Protein AF-A0A150MBW3-F1 (afdb_monomer_lite)

Foldseek 3Di:
DDDFDWDWDWDDDPPDIDIDTDRADFKDKDKFKDLDPVVRVVVVVVVQVVCVVSQKHWPDKDKDWDQDPVRGIMIMMMTMIGHDD

Radius of gyration: 19.09 Å; chains: 1; bounding box: 58×24×42 Å

Structure (mmCIF, N/CA/C/O backbone):
data_AF-A0A150MBW3-F1
#
_entry.id   AF-A0A150MBW3-F1
#
loop_
_atom_site.group_PDB
_atom_site.id
_atom_site.type_symbol
_atom_site.label_atom_id
_atom_site.label_alt_id
_atom_site.label_comp_id
_atom_site.label_asym_id
_atom_site.label_entity_id
_atom_site.label_seq_id
_atom_site.pdbx_PDB_ins_code
_atom_site.Cartn_x
_atom_site.Cartn_y
_atom_site.Cartn_z
_atom_site.occupancy
_atom_site.B_iso_or_equiv
_atom_site.auth_seq_id
_atom_site.auth_comp_id
_atom_site.auth_asym_id
_atom_site.auth_atom_id
_atom_site.pdbx_PDB_model_num
ATOM 1 N N . MET A 1 1 ? -6.626 -18.294 11.761 1.00 38.22 1 MET A N 1
ATOM 2 C CA . MET A 1 1 ? -7.962 -17.855 11.319 1.00 38.22 1 MET A CA 1
ATOM 3 C C . MET A 1 1 ? -8.649 -17.316 12.557 1.00 38.22 1 MET A C 1
ATOM 5 O O . MET A 1 1 ? -9.121 -18.105 13.362 1.00 38.22 1 MET A O 1
ATOM 9 N N . GLU A 1 2 ? -8.520 -16.013 12.802 1.00 42.00 2 GLU A N 1
ATOM 10 C CA . GLU A 1 2 ? -9.149 -15.344 13.948 1.00 42.00 2 GLU A CA 1
ATOM 11 C C . GLU A 1 2 ? -10.584 -14.982 13.544 1.00 42.00 2 GLU A C 1
ATOM 13 O O . GLU A 1 2 ? -10.822 -14.588 12.402 1.00 42.00 2 GLU A O 1
ATOM 18 N N . ALA A 1 3 ? -11.545 -15.241 14.431 1.00 48.03 3 ALA A N 1
ATOM 19 C CA . ALA A 1 3 ? -12.954 -14.967 14.191 1.00 48.03 3 ALA A CA 1
ATOM 20 C 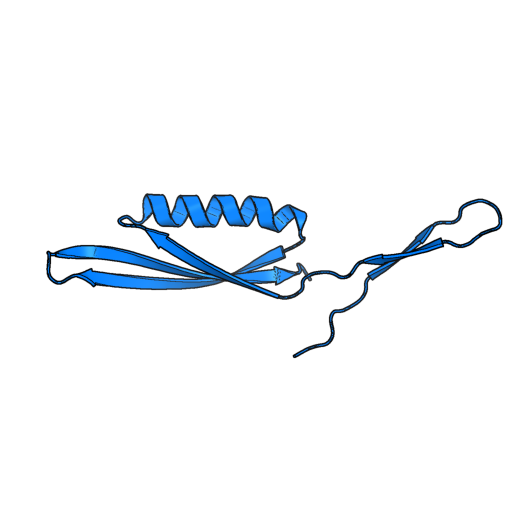C . ALA A 1 3 ? -13.161 -13.448 14.116 1.00 48.03 3 ALA A C 1
ATOM 22 O O . ALA A 1 3 ? -12.786 -12.748 15.055 1.00 48.03 3 ALA A O 1
ATOM 23 N N . GLY A 1 4 ? -13.735 -12.963 13.010 1.00 50.25 4 GLY A N 1
ATOM 24 C CA . GLY A 1 4 ? -14.017 -11.542 12.802 1.00 50.25 4 GLY A CA 1
ATOM 25 C C . GLY A 1 4 ? -14.777 -10.943 13.984 1.00 50.25 4 GLY A C 1
ATOM 26 O O . GLY A 1 4 ? -15.728 -11.531 14.507 1.00 50.25 4 GLY A O 1
ATOM 27 N N . LYS A 1 5 ? -14.314 -9.790 14.464 1.00 55.12 5 LYS A N 1
ATOM 28 C CA . LYS A 1 5 ? -14.891 -9.107 15.615 1.00 55.12 5 LYS A CA 1
ATOM 29 C C . LYS A 1 5 ? -16.115 -8.303 15.175 1.00 55.12 5 LYS A C 1
ATOM 31 O O . LYS A 1 5 ? -16.006 -7.282 14.503 1.00 55.12 5 LYS A O 1
ATOM 36 N N . PHE A 1 6 ? -17.297 -8.749 15.594 1.00 59.88 6 PHE A N 1
ATOM 37 C CA . PHE A 1 6 ? -18.564 -8.102 15.250 1.00 59.88 6 PHE A CA 1
ATOM 38 C C . PHE A 1 6 ? -18.743 -6.773 15.993 1.00 59.88 6 PHE A C 1
ATOM 40 O O . PHE A 1 6 ? -18.760 -6.733 17.227 1.00 59.88 6 PHE A O 1
ATOM 47 N N . ALA A 1 7 ? -18.957 -5.685 15.253 1.00 62.56 7 ALA A N 1
ATOM 48 C CA . ALA A 1 7 ? -19.467 -4.445 15.826 1.00 62.56 7 ALA A CA 1
ATOM 49 C C . ALA A 1 7 ? -21.003 -4.497 15.821 1.00 62.56 7 ALA A C 1
ATOM 51 O O . ALA A 1 7 ? -21.624 -4.645 14.769 1.00 62.56 7 ALA A O 1
ATOM 52 N N . THR A 1 8 ? -21.623 -4.398 17.001 1.00 55.38 8 THR A N 1
ATOM 53 C CA . THR A 1 8 ? -23.088 -4.365 17.133 1.00 55.38 8 THR A CA 1
ATOM 54 C C . THR A 1 8 ? -23.533 -2.935 17.394 1.00 55.38 8 THR A C 1
ATOM 56 O O . THR A 1 8 ? -23.165 -2.352 18.416 1.00 55.38 8 THR A O 1
ATOM 59 N N . LEU A 1 9 ? -24.324 -2.369 16.482 1.00 65.94 9 LEU A N 1
ATOM 60 C CA . LEU A 1 9 ? -24.947 -1.061 16.665 1.00 65.94 9 LEU A CA 1
ATOM 61 C C . LEU A 1 9 ? -26.435 -1.258 16.972 1.00 65.94 9 LEU A C 1
ATOM 63 O O . LEU A 1 9 ? -27.150 -1.915 16.214 1.00 65.94 9 LEU A O 1
ATOM 67 N N . SER A 1 10 ? -26.898 -0.677 18.080 1.00 62.28 10 SER A N 1
ATOM 68 C CA . SER A 1 10 ? -28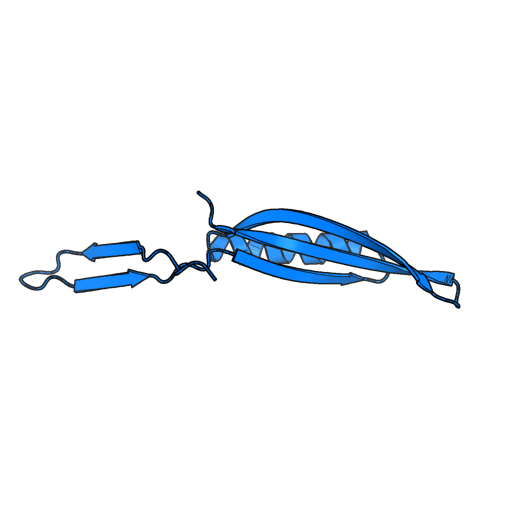.308 -0.706 18.474 1.00 62.28 10 SER A CA 1
ATOM 69 C C . SER A 1 10 ? -28.928 0.670 18.263 1.00 62.28 10 SER A C 1
ATOM 71 O O . SER A 1 10 ? -28.449 1.665 18.812 1.00 62.28 10 SER A O 1
ATOM 73 N N . MET A 1 11 ? -29.990 0.733 17.461 1.00 63.47 11 MET A N 1
ATOM 74 C CA . MET A 1 11 ? -30.751 1.960 17.219 1.00 63.47 11 MET A CA 1
ATOM 75 C C . MET A 1 11 ? -32.154 1.807 17.810 1.00 63.47 11 MET A C 1
ATOM 77 O O . MET A 1 11 ? -32.851 0.831 17.532 1.00 63.47 11 MET A O 1
ATOM 81 N N . LYS A 1 12 ? -32.590 2.776 18.626 1.00 56.62 12 LYS A N 1
ATOM 82 C CA . LYS A 1 12 ? -33.961 2.816 19.156 1.00 56.62 12 LYS A CA 1
ATOM 83 C C . LYS A 1 12 ? -34.894 3.473 18.138 1.00 56.62 12 LYS A C 1
ATOM 85 O O . LYS A 1 12 ? -35.002 4.695 18.100 1.00 56.62 12 LYS A O 1
ATOM 90 N N . GLY A 1 13 ? -35.576 2.653 17.342 1.00 52.41 13 GLY A N 1
ATOM 91 C CA . GLY A 1 13 ? -36.848 3.018 16.716 1.00 52.41 13 GLY A CA 1
ATOM 92 C C . GLY A 1 13 ? -37.986 2.739 17.699 1.00 52.41 13 GLY A C 1
ATOM 93 O O . GLY A 1 13 ? -37.848 1.880 18.563 1.00 52.41 13 GLY A O 1
ATOM 94 N N . GLY A 1 14 ? -39.088 3.490 17.639 1.00 61.75 14 GLY A N 1
ATOM 95 C CA . GLY A 1 14 ? -40.225 3.314 18.550 1.00 61.75 14 GLY A CA 1
ATOM 96 C C . GLY A 1 14 ? -40.617 1.841 18.732 1.00 61.75 14 GLY A C 1
ATOM 97 O O . GLY A 1 14 ? -40.871 1.141 17.762 1.00 61.75 14 GLY A O 1
ATOM 98 N N . LYS A 1 15 ? -40.654 1.399 19.994 1.00 63.91 15 LYS A N 1
ATOM 99 C CA . LYS A 1 15 ? -41.032 0.061 20.492 1.00 63.91 15 LYS A CA 1
ATOM 100 C C . LYS A 1 15 ? -40.174 -1.145 20.066 1.00 63.91 15 LYS A C 1
ATOM 102 O O . LYS A 1 15 ? -40.065 -2.056 20.882 1.00 63.91 15 LYS A O 1
ATOM 107 N N . ASP A 1 16 ? -39.495 -1.115 18.921 1.00 60.78 16 ASP A N 1
ATOM 108 C CA . ASP A 1 16 ? -38.706 -2.246 18.413 1.00 60.78 16 ASP A CA 1
ATOM 109 C C . ASP A 1 16 ? -37.199 -1.937 18.362 1.00 60.78 16 ASP A C 1
ATOM 111 O O . ASP A 1 16 ? -36.753 -0.914 17.837 1.00 60.78 16 ASP A O 1
ATOM 115 N N . MET A 1 17 ? -36.392 -2.842 18.923 1.00 58.62 17 MET A N 1
ATOM 116 C CA . MET A 1 17 ? -34.932 -2.734 18.948 1.00 58.62 17 MET A CA 1
ATOM 117 C C . MET A 1 17 ? -34.336 -3.472 17.748 1.00 58.62 17 MET A C 1
ATOM 119 O O . MET A 1 17 ? -34.309 -4.701 17.720 1.00 58.62 17 MET A O 1
ATOM 123 N N . VAL A 1 18 ? -33.844 -2.721 16.761 1.00 66.62 18 VAL A N 1
ATOM 124 C CA . VAL A 1 18 ? -33.136 -3.284 15.604 1.00 66.62 18 VAL A CA 1
ATOM 125 C C . VAL A 1 18 ? -31.647 -3.386 15.938 1.00 66.62 18 VAL A C 1
ATOM 127 O O . VAL A 1 18 ? -31.008 -2.380 16.255 1.00 66.62 18 VAL A O 1
ATOM 130 N N . ASN A 1 19 ? -31.100 -4.602 15.871 1.00 60.28 19 ASN A N 1
ATOM 131 C CA . ASN A 1 19 ? -29.664 -4.861 15.978 1.00 60.28 19 ASN A CA 1
ATOM 132 C C . ASN A 1 19 ? -29.068 -5.009 14.579 1.00 60.28 19 ASN A C 1
ATOM 134 O O . ASN A 1 19 ? -29.488 -5.876 13.814 1.00 60.28 19 ASN A O 1
ATOM 138 N N . ILE A 1 20 ? -28.078 -4.175 14.268 1.00 68.62 20 ILE A N 1
ATOM 139 C CA . ILE A 1 20 ? -27.299 -4.270 13.036 1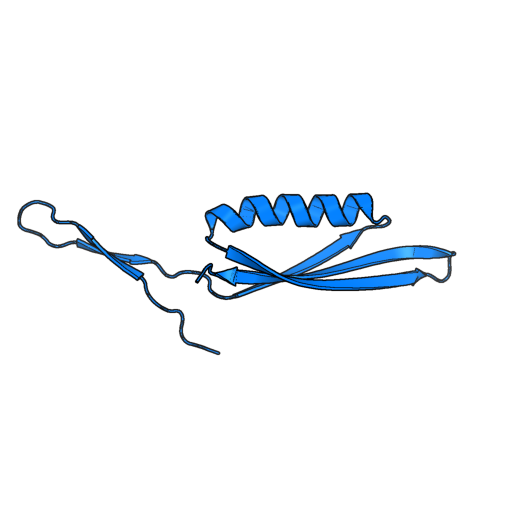.00 68.62 20 ILE A CA 1
ATOM 140 C C . ILE A 1 20 ? -25.924 -4.819 13.412 1.00 68.62 20 ILE A C 1
ATOM 142 O O . ILE A 1 20 ? -25.197 -4.207 14.198 1.00 68.62 20 ILE A O 1
ATOM 146 N N . SER A 1 21 ? -25.582 -5.981 12.859 1.00 61.53 21 SER A N 1
ATOM 147 C CA . SER A 1 21 ? -24.252 -6.579 12.971 1.00 61.53 21 SER A CA 1
ATOM 148 C C . SER A 1 21 ? -23.442 -6.189 11.742 1.00 61.53 21 SER A C 1
ATOM 150 O O . SER A 1 21 ? -23.797 -6.558 10.624 1.00 61.53 21 SER A O 1
ATOM 152 N N . LEU A 1 22 ? -22.376 -5.417 11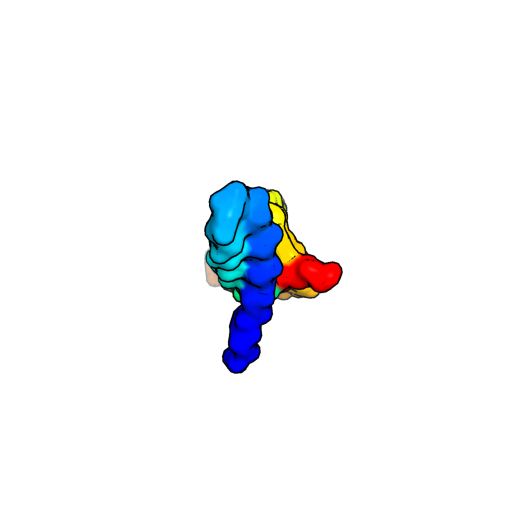.944 1.00 70.06 22 LEU A N 1
ATOM 153 C CA . LEU A 1 22 ? -21.412 -5.096 10.897 1.00 70.06 22 LEU A CA 1
ATOM 154 C C . LEU A 1 22 ? -20.247 -6.078 11.004 1.00 70.06 22 LEU A C 1
ATOM 156 O O . LEU A 1 22 ? -19.576 -6.132 12.038 1.00 70.06 22 LEU A O 1
ATOM 160 N N . ASP A 1 23 ? -20.034 -6.849 9.941 1.00 73.62 23 ASP A N 1
ATOM 161 C CA . ASP A 1 23 ? -18.862 -7.708 9.800 1.00 73.62 23 ASP A CA 1
ATOM 162 C C . ASP A 1 23 ? -17.738 -6.873 9.176 1.00 73.62 23 ASP A C 1
ATOM 164 O O . ASP A 1 23 ? -17.820 -6.452 8.017 1.00 73.62 23 ASP A O 1
ATOM 168 N N . LEU A 1 24 ? -16.744 -6.517 9.988 1.00 83.38 24 LEU A N 1
ATOM 169 C CA . LEU A 1 24 ? -15.637 -5.665 9.567 1.00 83.38 24 LEU A CA 1
ATOM 170 C C . LEU A 1 24 ? -14.497 -6.539 9.049 1.00 83.38 24 LEU A C 1
ATOM 172 O O . LEU A 1 24 ? -14.066 -7.480 9.710 1.00 83.38 24 LEU A O 1
ATOM 176 N N . ILE A 1 25 ? -13.964 -6.190 7.879 1.00 89.12 25 ILE A N 1
ATOM 177 C CA . ILE A 1 25 ? -12.746 -6.823 7.369 1.00 89.12 25 ILE A CA 1
ATOM 178 C C . ILE A 1 25 ? -11.588 -6.409 8.280 1.00 89.12 25 ILE A C 1
ATOM 180 O O . ILE A 1 25 ? -11.303 -5.220 8.418 1.00 89.12 25 ILE A O 1
ATOM 184 N N . GLU A 1 26 ? -10.911 -7.382 8.888 1.00 93.19 26 GLU A N 1
ATOM 185 C CA . GLU A 1 26 ? -9.800 -7.105 9.806 1.00 93.19 26 GLU A CA 1
ATOM 186 C C . GLU A 1 26 ? -8.439 -7.069 9.120 1.00 93.19 26 GLU A C 1
ATOM 188 O O . GLU A 1 26 ? -7.621 -6.203 9.421 1.00 93.19 26 GLU A O 1
ATOM 193 N N . ASP A 1 27 ? -8.202 -7.985 8.185 1.00 95.38 27 ASP A N 1
ATOM 194 C CA . ASP A 1 27 ? -6.950 -8.112 7.454 1.00 95.38 27 ASP A CA 1
ATOM 195 C C . ASP A 1 27 ? -7.241 -8.287 5.961 1.00 95.38 27 ASP A C 1
ATOM 197 O O . ASP A 1 27 ? -8.127 -9.042 5.559 1.00 95.38 27 ASP A O 1
ATOM 201 N N . LYS A 1 28 ? -6.470 -7.591 5.126 1.00 96.38 28 LYS A N 1
ATOM 202 C CA . LYS A 1 28 ? -6.530 -7.698 3.667 1.00 96.38 28 LYS A CA 1
ATOM 203 C C . LYS A 1 28 ? -5.113 -7.640 3.111 1.00 96.38 28 LYS A C 1
ATOM 205 O O . LYS A 1 28 ? -4.355 -6.739 3.452 1.00 96.38 28 LYS A O 1
ATOM 210 N N . VAL A 1 29 ? -4.748 -8.591 2.258 1.00 97.94 29 VAL A N 1
ATOM 211 C CA . VAL A 1 29 ? -3.452 -8.604 1.566 1.00 97.94 29 VAL A CA 1
ATOM 212 C C . VAL A 1 29 ? -3.699 -8.396 0.081 1.00 97.94 29 VAL A C 1
ATOM 214 O O . VAL A 1 29 ? -4.525 -9.091 -0.505 1.00 97.94 29 VAL A O 1
ATOM 217 N N . GLU A 1 30 ? -2.993 -7.443 -0.519 1.00 98.12 30 GLU A N 1
ATOM 218 C CA . GLU A 1 30 ? -3.093 -7.126 -1.943 1.00 98.12 30 GLU A CA 1
ATOM 219 C C . GLU A 1 30 ? -1.712 -7.107 -2.596 1.00 98.12 30 GLU A C 1
ATOM 221 O O . GLU A 1 30 ? -0.732 -6.650 -2.003 1.00 98.12 30 GLU A O 1
ATOM 226 N N . PHE A 1 31 ? -1.653 -7.605 -3.829 1.00 98.12 31 PHE A N 1
ATOM 227 C CA . PHE A 1 31 ? -0.445 -7.647 -4.644 1.00 98.12 31 PHE A CA 1
ATOM 228 C C . PHE A 1 31 ? -0.538 -6.586 -5.733 1.00 98.12 31 PHE A C 1
ATOM 230 O O . PHE A 1 31 ? -1.558 -6.463 -6.410 1.00 98.12 31 PHE A O 1
ATOM 237 N N . PHE A 1 32 ? 0.543 -5.840 -5.911 1.00 98.00 32 PHE A N 1
ATOM 238 C CA . PHE A 1 32 ? 0.665 -4.804 -6.923 1.00 98.00 32 PHE A CA 1
ATOM 239 C C . PHE A 1 32 ? 1.888 -5.073 -7.778 1.00 98.00 32 PHE A C 1
ATOM 241 O O . PHE A 1 32 ? 2.906 -5.555 -7.285 1.00 98.00 32 PHE A O 1
ATOM 248 N N . GLU A 1 33 ? 1.796 -4.702 -9.047 1.00 96.75 33 GLU A N 1
ATOM 249 C CA . GLU A 1 33 ? 2.890 -4.816 -10.000 1.00 96.75 33 GLU A CA 1
ATOM 250 C C . GLU A 1 33 ? 2.848 -3.691 -11.036 1.00 96.75 33 GLU A C 1
ATOM 252 O O . GLU A 1 33 ? 1.775 -3.167 -11.371 1.00 96.75 33 GLU A O 1
ATOM 257 N N . ALA A 1 34 ? 4.021 -3.300 -11.529 1.00 96.75 34 ALA A N 1
ATOM 258 C CA . ALA A 1 34 ? 4.178 -2.359 -12.629 1.00 96.75 34 ALA A CA 1
ATOM 259 C C . ALA A 1 34 ? 5.579 -2.443 -13.260 1.00 96.75 34 ALA A C 1
ATOM 261 O O . ALA A 1 34 ? 6.544 -2.881 -12.632 1.00 96.75 34 ALA A O 1
ATOM 262 N N . ASP A 1 35 ? 5.697 -1.935 -14.488 1.00 94.81 35 ASP A N 1
ATOM 263 C CA . ASP A 1 35 ? 6.977 -1.801 -15.201 1.00 94.81 35 ASP A CA 1
ATOM 264 C C . ASP A 1 35 ? 7.858 -0.664 -14.648 1.00 94.81 35 ASP A C 1
ATOM 266 O O . ASP A 1 35 ? 9.051 -0.576 -14.944 1.00 94.81 35 ASP A O 1
ATOM 270 N N . ASP A 1 36 ? 7.289 0.221 -13.827 1.00 94.69 36 ASP A N 1
ATOM 271 C CA . ASP A 1 36 ? 7.996 1.331 -13.204 1.00 94.69 36 ASP A CA 1
ATOM 272 C C . ASP A 1 36 ? 7.464 1.635 -11.796 1.00 94.69 36 ASP A C 1
ATOM 274 O O . ASP A 1 36 ? 6.299 1.395 -11.465 1.00 94.69 36 ASP A O 1
ATOM 278 N N . LEU A 1 37 ? 8.339 2.196 -10.959 1.00 94.88 37 LEU A N 1
ATOM 279 C CA . LEU A 1 37 ? 8.038 2.465 -9.555 1.00 94.88 37 LEU A CA 1
ATOM 280 C C . LEU A 1 37 ? 6.916 3.499 -9.373 1.00 94.88 37 LEU A C 1
ATOM 282 O O . LEU A 1 37 ? 6.121 3.370 -8.450 1.00 94.88 37 LEU A O 1
ATOM 286 N N . ARG A 1 38 ? 6.811 4.497 -10.261 1.00 96.69 38 ARG A N 1
ATOM 287 C CA . ARG A 1 38 ? 5.796 5.558 -10.1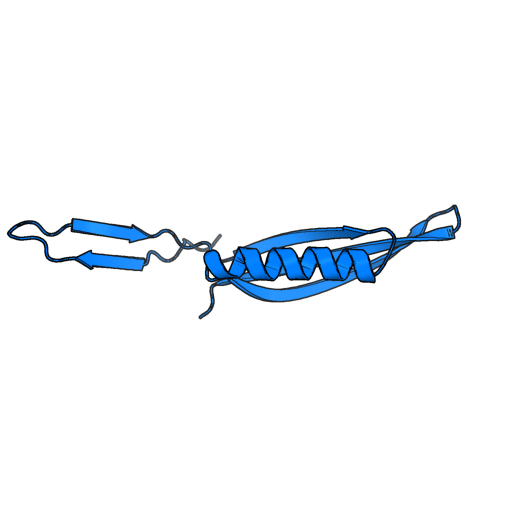58 1.00 96.69 38 ARG A CA 1
ATOM 288 C C . ARG A 1 38 ? 4.400 4.987 -10.385 1.00 96.69 38 ARG A C 1
ATOM 290 O O . ARG A 1 38 ? 3.464 5.335 -9.667 1.00 96.69 38 ARG A O 1
ATOM 297 N N . THR A 1 39 ? 4.258 4.109 -11.370 1.00 97.81 39 THR A N 1
ATOM 298 C CA . THR A 1 39 ? 3.001 3.414 -11.644 1.00 97.81 39 THR A CA 1
ATOM 299 C C . THR A 1 39 ? 2.636 2.472 -10.498 1.00 97.81 39 THR A C 1
ATOM 301 O O . THR A 1 39 ? 1.473 2.448 -10.095 1.00 97.81 39 THR A O 1
ATOM 304 N N . LEU A 1 40 ? 3.608 1.744 -9.931 1.00 98.00 40 LEU A N 1
ATOM 305 C CA . LEU A 1 40 ? 3.376 0.888 -8.762 1.00 98.00 40 LEU A CA 1
ATOM 306 C C . LEU A 1 40 ? 2.839 1.702 -7.575 1.00 98.00 40 LEU A C 1
ATOM 308 O O . LEU A 1 40 ? 1.808 1.368 -6.996 1.00 98.00 40 LEU A O 1
ATOM 312 N N . GLU A 1 41 ? 3.515 2.802 -7.256 1.00 97.44 41 GLU A N 1
ATOM 313 C CA . GLU A 1 41 ? 3.188 3.675 -6.130 1.00 97.44 41 GLU A CA 1
ATOM 314 C C . GLU A 1 41 ? 1.813 4.337 -6.304 1.00 97.44 41 GLU A C 1
ATOM 316 O O . GLU A 1 41 ? 1.019 4.392 -5.364 1.00 97.44 41 GLU A O 1
ATOM 321 N N . LYS A 1 42 ? 1.473 4.753 -7.531 1.00 98.44 42 LYS A N 1
ATOM 322 C CA . LYS A 1 42 ? 0.139 5.266 -7.863 1.00 98.44 42 LYS A CA 1
ATOM 323 C C . LYS A 1 42 ? -0.956 4.231 -7.581 1.00 98.44 42 LYS A C 1
ATOM 325 O O . LYS A 1 42 ? -1.924 4.569 -6.906 1.00 98.44 42 LYS A O 1
ATOM 330 N N . LYS A 1 43 ? -0.789 2.982 -8.040 1.00 98.38 43 LYS A N 1
ATOM 331 C CA . LYS A 1 43 ? -1.768 1.902 -7.804 1.00 98.38 43 LYS A CA 1
ATOM 332 C C . LYS A 1 43 ? -1.968 1.632 -6.310 1.00 98.38 43 LYS A C 1
ATOM 334 O O . LYS A 1 43 ? -3.100 1.481 -5.857 1.00 98.38 43 LYS A O 1
ATOM 339 N N . ILE A 1 44 ? -0.876 1.601 -5.542 1.00 98.38 44 ILE A N 1
ATOM 340 C CA . ILE A 1 44 ? -0.930 1.400 -4.087 1.00 98.38 44 ILE A CA 1
ATOM 341 C C . ILE A 1 44 ? -1.698 2.547 -3.418 1.00 98.38 44 ILE A C 1
ATOM 343 O O . ILE A 1 44 ? -2.590 2.294 -2.612 1.00 98.38 44 ILE A O 1
ATOM 347 N N . ASN A 1 45 ? -1.404 3.799 -3.777 1.00 98.31 45 ASN A N 1
ATOM 348 C CA . ASN A 1 45 ? -2.065 4.972 -3.201 1.00 98.31 45 ASN A CA 1
ATOM 349 C C . ASN A 1 45 ? -3.563 5.034 -3.527 1.00 98.31 45 ASN A C 1
ATOM 351 O O . ASN A 1 45 ? -4.367 5.308 -2.640 1.00 98.31 45 ASN A O 1
ATOM 355 N N . GLU A 1 46 ? -3.957 4.718 -4.761 1.00 98.31 46 GLU A N 1
ATOM 356 C CA . GLU A 1 46 ? -5.374 4.608 -5.138 1.00 98.31 46 GLU A CA 1
ATOM 357 C C . GLU A 1 46 ? -6.095 3.561 -4.276 1.00 98.31 46 GLU A C 1
ATOM 359 O O . GLU A 1 46 ? -7.182 3.814 -3.751 1.00 98.31 46 GLU A O 1
ATOM 364 N N . GLN A 1 47 ? -5.459 2.411 -4.040 1.00 98.12 47 GLN A N 1
ATOM 365 C CA . GLN A 1 47 ? -6.048 1.365 -3.211 1.00 98.12 47 GLN A CA 1
ATOM 366 C C . GLN A 1 47 ? -6.082 1.723 -1.718 1.00 98.12 47 GLN A C 1
ATOM 368 O O . GLN A 1 47 ? -7.016 1.327 -1.016 1.00 98.12 47 GLN A O 1
ATOM 373 N N . ILE A 1 48 ? -5.117 2.505 -1.222 1.00 97.50 48 ILE A N 1
ATOM 374 C CA . ILE A 1 48 ? -5.160 3.076 0.132 1.00 97.50 48 ILE A CA 1
ATOM 375 C C . ILE A 1 48 ? -6.409 3.948 0.297 1.00 97.50 48 ILE A C 1
ATOM 377 O O . ILE A 1 48 ? -7.114 3.795 1.295 1.00 97.50 48 ILE A O 1
ATOM 381 N N . GLU A 1 49 ? -6.718 4.819 -0.668 1.00 97.62 49 GLU A N 1
ATOM 382 C CA . GLU A 1 49 ? -7.913 5.669 -0.614 1.00 97.62 49 GLU A CA 1
ATOM 383 C C . GLU A 1 49 ? -9.207 4.845 -0.604 1.00 97.62 49 GLU A C 1
ATOM 385 O O . GLU A 1 49 ? -10.080 5.092 0.229 1.00 97.62 49 GLU A O 1
ATOM 390 N N . HIS A 1 50 ? -9.309 3.808 -1.441 1.00 95.75 50 HIS A N 1
ATOM 391 C CA . HIS A 1 50 ? -10.460 2.897 -1.424 1.00 95.75 50 HIS A CA 1
ATOM 392 C C . HIS A 1 50 ? -10.605 2.163 -0.082 1.00 95.75 50 HIS A C 1
ATOM 394 O O . HIS A 1 50 ? -11.705 2.050 0.461 1.00 95.75 50 HIS A O 1
ATOM 400 N N . ASN A 1 51 ? -9.495 1.700 0.495 1.00 95.50 51 ASN A N 1
ATOM 401 C CA . ASN A 1 51 ? -9.499 0.935 1.740 1.00 95.50 51 ASN A CA 1
ATOM 402 C C . ASN A 1 51 ? -9.858 1.793 2.973 1.00 95.50 51 ASN A C 1
ATOM 404 O O . ASN A 1 51 ? -10.306 1.237 3.979 1.00 95.50 51 ASN A O 1
ATOM 408 N N . LYS A 1 52 ? -9.790 3.134 2.896 1.00 92.12 52 LYS A N 1
ATOM 409 C CA . LYS A 1 52 ? -10.321 4.020 3.953 1.00 92.12 52 LYS A CA 1
ATOM 410 C C . LYS A 1 52 ? -11.821 3.825 4.174 1.00 92.12 52 LYS A C 1
ATOM 412 O O . LYS A 1 52 ? -12.259 3.856 5.322 1.00 92.12 52 LYS A O 1
ATOM 417 N N . ALA A 1 53 ? -12.592 3.588 3.109 1.00 91.44 53 ALA A N 1
ATOM 418 C CA . ALA A 1 53 ? -14.030 3.321 3.206 1.00 91.44 53 ALA A CA 1
ATOM 419 C C . ALA A 1 53 ? -14.336 1.999 3.935 1.00 91.44 53 ALA A C 1
ATOM 421 O O . ALA A 1 53 ? -15.411 1.841 4.503 1.00 91.44 53 ALA A O 1
ATOM 422 N N . LEU A 1 54 ? -13.367 1.078 3.964 1.00 90.75 54 LEU A N 1
ATOM 423 C CA . LEU A 1 54 ? -13.433 -0.199 4.678 1.00 90.75 54 LEU A CA 1
ATOM 424 C C . LEU A 1 54 ? -12.856 -0.119 6.101 1.00 90.75 54 LEU A C 1
ATOM 426 O O . LEU A 1 54 ? -12.693 -1.149 6.744 1.00 90.75 54 LEU A O 1
ATOM 430 N N . LEU A 1 55 ? -12.507 1.081 6.588 1.00 92.25 55 LEU A N 1
ATOM 431 C CA . LEU A 1 55 ? -11.822 1.298 7.873 1.00 92.25 55 LEU A CA 1
ATOM 432 C C . LEU A 1 55 ? -10.470 0.570 7.994 1.00 92.25 55 LEU A C 1
ATOM 434 O O . LEU A 1 55 ? -9.952 0.363 9.094 1.00 92.25 55 LEU A O 1
ATOM 438 N N . LEU A 1 56 ? -9.865 0.233 6.858 1.00 95.38 56 LEU A N 1
ATOM 439 C CA . LEU A 1 56 ? -8.550 -0.379 6.780 1.00 95.38 56 LEU A CA 1
ATOM 440 C C . LEU A 1 56 ? -7.456 0.697 6.669 1.00 95.38 56 LEU A C 1
ATOM 442 O O . LEU A 1 56 ? -7.669 1.822 6.210 1.00 95.38 56 LEU A O 1
ATOM 446 N N . SER A 1 57 ? -6.251 0.343 7.097 1.00 96.62 57 SER A N 1
ATOM 447 C CA . SER A 1 57 ? -5.036 1.158 7.029 1.00 96.62 57 SER A CA 1
ATOM 448 C C . SER A 1 57 ? -3.840 0.290 6.661 1.00 96.62 57 SER A C 1
ATOM 450 O O . SER A 1 57 ? -3.889 -0.924 6.833 1.00 96.62 57 SER A O 1
ATOM 452 N N . VAL A 1 58 ? -2.770 0.883 6.130 1.00 97.81 58 VAL A N 1
ATOM 453 C CA . VAL A 1 58 ? -1.562 0.123 5.785 1.00 97.81 58 VAL A CA 1
ATOM 454 C C . VAL A 1 58 ? -0.883 -0.355 7.065 1.00 97.81 58 VAL A C 1
ATOM 456 O O . VAL A 1 58 ? -0.476 0.455 7.892 1.00 97.81 58 VAL A O 1
ATOM 459 N N . HIS A 1 59 ? -0.751 -1.670 7.206 1.00 98.00 59 HIS A N 1
ATOM 460 C CA . HIS A 1 59 ? -0.001 -2.312 8.280 1.00 98.00 59 HIS A CA 1
ATOM 461 C C . HIS A 1 59 ? 1.445 -2.589 7.858 1.00 98.00 59 HIS A C 1
ATOM 463 O O . HIS A 1 59 ? 2.371 -2.339 8.625 1.00 98.00 59 HIS A O 1
ATOM 469 N N . HIS A 1 60 ? 1.655 -3.078 6.633 1.00 97.94 60 HIS A N 1
ATOM 470 C CA . HIS A 1 60 ? 2.990 -3.374 6.114 1.00 97.94 60 HIS A CA 1
ATOM 471 C C . HIS A 1 60 ? 3.026 -3.326 4.582 1.00 97.94 60 HIS A C 1
ATOM 473 O O . HIS A 1 60 ? 2.049 -3.690 3.927 1.00 97.94 60 HIS A O 1
ATOM 479 N N . VAL A 1 61 ? 4.170 -2.930 4.015 1.00 97.88 61 VAL A N 1
ATOM 480 C CA . VAL A 1 61 ? 4.442 -2.996 2.572 1.00 97.88 61 VAL A CA 1
ATOM 481 C C . VAL A 1 61 ? 5.788 -3.676 2.343 1.00 97.88 61 VAL A C 1
ATOM 483 O O . VAL A 1 61 ? 6.812 -3.206 2.833 1.00 97.88 61 VAL A O 1
ATOM 486 N N . SER A 1 62 ? 5.794 -4.761 1.571 1.00 98.06 62 SER A N 1
ATOM 487 C CA . SER A 1 62 ? 7.015 -5.410 1.083 1.00 98.06 62 SER A CA 1
ATOM 488 C C . SER A 1 62 ? 7.195 -5.110 -0.398 1.00 98.06 62 SER A C 1
ATOM 490 O O . SER A 1 62 ? 6.233 -5.247 -1.145 1.00 98.06 62 SER A O 1
ATOM 492 N N . HIS A 1 63 ? 8.400 -4.730 -0.820 1.00 96.81 63 HIS A N 1
ATOM 493 C CA . HIS A 1 63 ? 8.725 -4.474 -2.223 1.00 96.81 63 HIS A CA 1
ATOM 494 C C . HIS A 1 63 ? 9.669 -5.545 -2.759 1.00 96.81 63 HIS A C 1
ATOM 496 O O . HIS A 1 63 ? 10.599 -5.965 -2.070 1.00 96.81 63 HIS A O 1
ATOM 502 N N . GLN A 1 64 ? 9.479 -5.916 -4.019 1.00 95.31 64 GLN A N 1
ATOM 503 C CA . GLN A 1 64 ? 10.391 -6.763 -4.769 1.00 95.31 64 GLN A CA 1
ATOM 504 C C . GLN A 1 64 ? 10.642 -6.147 -6.147 1.00 95.31 64 GLN A C 1
ATOM 506 O O . GLN A 1 64 ? 9.772 -5.523 -6.753 1.00 95.31 64 GLN A O 1
ATOM 511 N N . MET A 1 65 ? 11.869 -6.299 -6.638 1.00 94.06 65 MET A N 1
ATOM 512 C CA . MET A 1 65 ? 12.251 -5.887 -7.982 1.00 94.06 65 MET A CA 1
ATOM 513 C C . MET A 1 65 ? 13.019 -7.024 -8.638 1.00 94.06 65 MET A C 1
ATOM 515 O O . MET A 1 65 ? 13.908 -7.615 -8.023 1.00 94.06 65 MET A O 1
ATOM 519 N N . HIS A 1 66 ? 12.659 -7.334 -9.878 1.00 92.56 66 HIS A N 1
ATO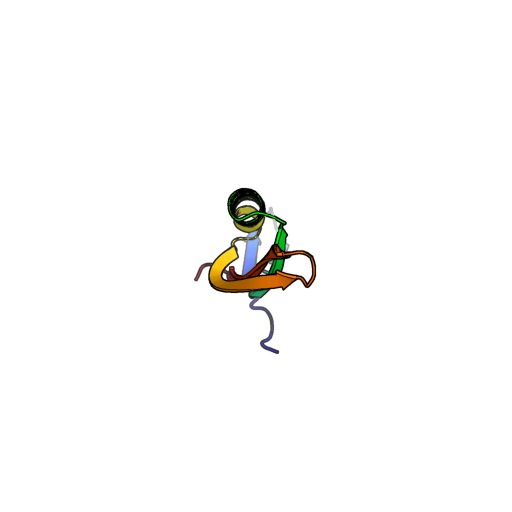M 520 C CA . HIS A 1 66 ? 13.357 -8.315 -10.691 1.00 92.56 66 HIS A CA 1
ATOM 521 C C . HIS A 1 66 ? 13.718 -7.713 -12.047 1.00 92.56 66 HIS A C 1
ATOM 523 O O . HIS A 1 66 ? 12.956 -6.938 -12.625 1.00 92.56 66 HIS A O 1
ATOM 529 N N . VAL A 1 67 ? 14.899 -8.065 -12.549 1.00 93.12 67 VAL A N 1
ATOM 530 C CA . VAL A 1 67 ? 15.338 -7.712 -13.898 1.00 93.12 67 VAL A CA 1
ATOM 531 C C . VAL A 1 67 ? 15.104 -8.934 -14.769 1.00 93.12 67 VAL A C 1
ATOM 533 O O . VAL A 1 67 ? 15.717 -9.972 -14.540 1.00 93.12 67 VAL A O 1
ATOM 536 N N . MET A 1 68 ? 14.203 -8.812 -15.739 1.00 89.94 68 MET A N 1
ATOM 537 C CA . MET A 1 68 ? 13.916 -9.874 -16.699 1.00 89.94 68 MET A CA 1
ATOM 538 C C . MET A 1 68 ? 15.111 -10.106 -17.635 1.00 89.94 68 MET A C 1
ATOM 540 O O . MET A 1 68 ? 15.967 -9.236 -17.800 1.00 89.94 68 MET A O 1
ATOM 544 N N . GLU A 1 69 ? 15.127 -11.243 -18.333 1.00 91.88 69 GLU A N 1
ATOM 545 C CA . GLU A 1 69 ? 16.184 -11.613 -19.292 1.00 91.88 69 GLU A CA 1
ATOM 546 C C . GLU A 1 69 ? 16.408 -10.566 -20.399 1.00 91.88 69 GLU A C 1
ATOM 548 O O . GLU A 1 69 ? 17.523 -10.383 -20.878 1.00 91.88 69 GLU A O 1
ATOM 553 N N . ASN A 1 70 ? 15.361 -9.826 -20.775 1.00 92.19 70 ASN A N 1
ATOM 554 C CA . ASN A 1 70 ? 15.423 -8.743 -21.763 1.00 92.19 70 ASN A CA 1
ATOM 555 C C . ASN A 1 70 ? 15.921 -7.397 -21.190 1.00 92.19 70 ASN A C 1
ATOM 557 O O . ASN A 1 70 ? 15.863 -6.377 -21.878 1.00 92.19 70 ASN A O 1
ATOM 561 N N . GLY A 1 71 ? 16.350 -7.364 -19.926 1.00 90.25 71 GLY A N 1
ATOM 562 C CA . GLY A 1 71 ? 16.819 -6.166 -19.231 1.00 90.25 71 GLY A CA 1
ATOM 563 C C . GLY A 1 71 ? 15.714 -5.238 -18.714 1.00 90.25 71 GLY A C 1
ATOM 564 O O . GLY A 1 71 ? 16.028 -4.232 -18.070 1.00 90.25 71 GLY A O 1
ATOM 565 N N . LYS A 1 72 ? 14.427 -5.544 -18.947 1.00 90.50 72 LYS A N 1
ATOM 566 C CA . LYS A 1 72 ? 13.321 -4.781 -18.351 1.00 90.50 72 LYS A CA 1
ATOM 567 C C . LYS A 1 72 ? 13.251 -5.025 -16.851 1.00 90.50 72 LYS A C 1
ATOM 569 O O . LYS A 1 72 ? 13.417 -6.144 -16.371 1.00 90.50 72 LYS A O 1
ATOM 574 N N . ARG A 1 73 ? 12.964 -3.955 -16.115 1.00 93.31 73 ARG A N 1
ATOM 575 C CA . ARG A 1 73 ? 12.706 -4.015 -14.678 1.00 93.31 73 ARG A CA 1
ATOM 576 C C . ARG A 1 73 ? 11.230 -4.289 -14.451 1.00 93.31 73 ARG A C 1
ATOM 578 O O . ARG A 1 73 ? 10.387 -3.713 -15.129 1.00 93.31 73 ARG A O 1
ATOM 585 N N . PHE A 1 74 ? 10.954 -5.142 -13.483 1.00 93.69 74 PHE A N 1
ATOM 586 C CA . PHE A 1 74 ? 9.620 -5.442 -13.007 1.00 93.69 74 PHE A CA 1
ATOM 587 C C . PHE A 1 74 ? 9.567 -5.143 -11.517 1.00 93.69 74 PHE A C 1
ATOM 589 O O . PHE A 1 74 ? 10.410 -5.627 -10.757 1.00 93.69 74 PHE A O 1
ATOM 596 N N . TYR A 1 75 ? 8.605 -4.323 -11.114 1.00 96.88 75 TYR A N 1
ATOM 597 C CA . TYR A 1 75 ? 8.423 -3.907 -9.733 1.00 96.88 75 TYR A CA 1
ATOM 598 C C . TYR A 1 75 ? 7.141 -4.520 -9.197 1.00 96.88 75 TYR A C 1
ATOM 600 O O . TYR A 1 75 ? 6.097 -4.426 -9.839 1.00 96.88 75 TYR A O 1
ATOM 608 N N . SER A 1 76 ? 7.208 -5.104 -8.007 1.00 97.81 76 SER A N 1
ATOM 609 C CA . SER A 1 76 ? 6.041 -5.622 -7.309 1.00 97.81 76 SER A CA 1
ATOM 610 C C . SER A 1 76 ? 6.051 -5.240 -5.837 1.00 97.81 76 SER A C 1
ATOM 612 O O . SER A 1 76 ? 7.091 -4.928 -5.249 1.00 97.81 76 SER A O 1
ATOM 614 N N . ALA A 1 77 ? 4.867 -5.239 -5.239 1.00 98.31 77 ALA A N 1
ATOM 615 C CA . ALA A 1 77 ? 4.705 -5.042 -3.814 1.00 98.31 77 ALA A CA 1
ATOM 616 C C . ALA A 1 77 ? 3.564 -5.887 -3.253 1.00 98.31 77 ALA A C 1
ATOM 618 O O . ALA A 1 77 ? 2.553 -6.115 -3.916 1.00 98.31 77 ALA A O 1
ATOM 619 N N . VAL A 1 78 ? 3.721 -6.301 -1.999 1.00 98.50 78 VAL A N 1
ATOM 620 C CA . VAL A 1 78 ? 2.664 -6.899 -1.182 1.00 98.50 78 VAL A CA 1
ATOM 621 C C . VAL A 1 78 ? 2.284 -5.887 -0.116 1.00 98.50 78 VAL A C 1
ATOM 623 O O . VAL A 1 78 ? 3.127 -5.510 0.702 1.00 98.50 78 VAL A O 1
ATOM 626 N N . VAL A 1 79 ? 1.025 -5.455 -0.110 1.00 98.56 79 VAL A N 1
ATOM 627 C CA . VAL A 1 79 ? 0.490 -4.537 0.898 1.00 98.56 79 VAL A CA 1
ATOM 628 C C . VAL A 1 79 ? -0.447 -5.304 1.813 1.00 98.56 79 VAL A C 1
ATOM 630 O O . VAL A 1 79 ? -1.457 -5.855 1.382 1.00 98.56 79 VAL A O 1
ATOM 633 N N . HIS A 1 80 ? -0.112 -5.322 3.097 1.00 98.31 80 HIS A N 1
ATOM 634 C CA . HIS A 1 80 ? -0.984 -5.802 4.155 1.00 98.31 80 HIS A CA 1
ATOM 635 C C . HIS A 1 80 ? -1.731 -4.606 4.735 1.00 98.31 80 HIS A C 1
ATOM 637 O O . HIS A 1 80 ? -1.135 -3.726 5.356 1.00 98.31 80 HIS A O 1
ATOM 643 N N . PHE A 1 81 ? -3.039 -4.576 4.519 1.00 97.94 81 PHE A N 1
ATOM 644 C CA . PHE A 1 81 ? -3.968 -3.657 5.151 1.00 97.94 81 PHE A CA 1
ATOM 645 C C . PHE A 1 81 ? -4.598 -4.301 6.385 1.00 97.94 81 PHE A C 1
ATOM 647 O O . PHE A 1 81 ? -4.932 -5.487 6.375 1.00 97.94 81 PHE A O 1
ATOM 654 N N . LYS A 1 82 ? -4.801 -3.502 7.431 1.00 96.38 82 LYS A N 1
ATOM 655 C CA . LYS A 1 82 ? -5.406 -3.930 8.689 1.00 96.38 82 LYS A CA 1
ATOM 656 C C . LYS A 1 82 ? -6.424 -2.914 9.187 1.00 96.38 82 LYS A C 1
ATOM 658 O O . LYS A 1 82 ? -6.230 -1.707 8.997 1.00 96.38 82 LYS A O 1
ATOM 663 N N . ALA A 1 83 ? -7.489 -3.393 9.824 1.00 94.19 83 ALA A N 1
ATOM 664 C CA . ALA A 1 83 ? -8.472 -2.545 10.485 1.00 94.19 83 ALA A CA 1
ATOM 665 C C . ALA A 1 83 ? -7.774 -1.582 11.448 1.00 94.19 83 ALA A C 1
ATOM 667 O O . ALA A 1 83 ? -6.870 -1.970 12.198 1.00 94.19 83 ALA A O 1
ATOM 668 N N . LYS A 1 84 ? -8.187 -0.313 11.409 1.00 83.69 84 LYS A N 1
ATOM 669 C CA . LYS A 1 84 ? -7.724 0.681 12.375 1.00 83.69 84 LYS A CA 1
ATOM 670 C C . LYS A 1 84 ? -8.178 0.248 13.768 1.00 83.69 84 LYS A C 1
ATOM 672 O O . LYS A 1 84 ? -9.376 0.097 14.002 1.00 83.69 84 LYS A O 1
ATOM 677 N N . LYS A 1 85 ? -7.212 0.011 14.652 1.00 69.00 85 LYS A N 1
ATOM 678 C CA . LYS A 1 85 ? -7.462 -0.184 16.082 1.00 69.00 85 LYS A CA 1
ATOM 679 C C . LYS A 1 85 ? -7.624 1.155 16.783 1.00 69.00 85 LYS A C 1
ATOM 681 O O . LYS A 1 85 ? -6.967 2.123 16.338 1.00 69.00 85 LYS A O 1
#

pLDDT: mean 85.21, std 17.02, range [38.22, 98.56]

Secondary structure (DSSP, 8-state):
-PPP-PEEEEEE-SS-EEEEEE----EEEEEEEESSHHHHHHHHHHHHHHHHTTTEEEEEEEEEEEE-TTS-EEEEEEEEEEE--

Organism: Geobacillus stearothermophilus (NCBI:txid1422)

InterPro domains:
  IPR019686 Protein of unknown function DUF2536 [PF10750] (19-84)

Sequence (85 aa):
MEAGKFATLSMKGGKDMVNISLDLIEDKVEFFEADDLRTLEKKINEQIEHNKALLLSVHHVSHQMHVMENGKRFYSAVVHFKAKK